Protein AF-A0A939L7N1-F1 (afdb_monomer)

Radius of gyration: 22.38 Å; Cα contacts (8 Å, |Δi|>4): 13; chains: 1; bounding box: 56×39×49 Å

Structure (mmCIF, N/CA/C/O backbone):
data_AF-A0A939L7N1-F1
#
_entry.id   AF-A0A939L7N1-F1
#
loop_
_atom_site.group_PDB
_atom_site.id
_atom_site.type_symbol
_atom_site.label_atom_id
_atom_site.label_alt_id
_atom_site.label_comp_id
_atom_site.label_asym_id
_atom_site.label_entity_id
_atom_site.label_seq_id
_atom_site.pdbx_PDB_ins_code
_atom_site.Cartn_x
_atom_site.Cartn_y
_atom_site.Cartn_z
_atom_site.occupancy
_atom_site.B_iso_or_equiv
_atom_site.auth_seq_id
_atom_site.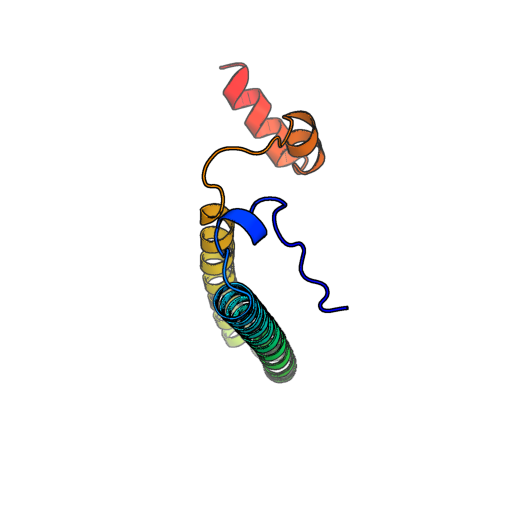auth_comp_id
_atom_site.auth_asym_id
_atom_site.auth_atom_id
_atom_site.pdbx_PDB_model_num
ATOM 1 N N . ALA A 1 1 ? -12.951 -14.662 18.903 1.00 55.16 1 ALA A N 1
ATOM 2 C CA . ALA A 1 1 ? -12.824 -13.280 19.413 1.00 55.16 1 ALA A CA 1
ATOM 3 C C . ALA A 1 1 ? -12.438 -12.386 18.239 1.00 55.16 1 ALA A C 1
ATOM 5 O O . ALA A 1 1 ? -11.704 -12.868 17.390 1.00 55.16 1 ALA A O 1
ATOM 6 N N . THR A 1 2 ? -12.949 -11.156 18.143 1.00 65.25 2 THR A N 1
ATOM 7 C CA . THR A 1 2 ? -12.827 -10.280 16.954 1.00 65.25 2 THR A CA 1
ATOM 8 C C . THR A 1 2 ? -11.459 -9.605 16.775 1.00 65.25 2 THR A C 1
ATOM 10 O O . THR A 1 2 ? -11.296 -8.844 15.834 1.00 65.25 2 THR A O 1
ATOM 13 N N . GLY A 1 3 ? -10.476 -9.844 17.653 1.00 66.75 3 GLY A N 1
ATOM 14 C CA . GLY A 1 3 ? -9.108 -9.301 17.540 1.00 66.75 3 GLY A CA 1
ATOM 15 C C . GLY A 1 3 ? -8.961 -7.795 17.817 1.00 66.75 3 GLY A C 1
ATOM 16 O O . GLY A 1 3 ? -7.867 -7.346 18.139 1.00 66.75 3 GLY A O 1
ATOM 17 N N . LEU A 1 4 ? -10.057 -7.035 17.766 1.00 71.81 4 LEU A N 1
ATOM 18 C CA . LEU A 1 4 ? -10.112 -5.598 18.033 1.00 71.81 4 LEU A CA 1
ATOM 19 C C . LEU A 1 4 ? -9.747 -5.250 19.484 1.00 71.81 4 LEU A C 1
ATOM 21 O O . LEU A 1 4 ? -10.334 -5.784 20.431 1.00 71.81 4 LEU A O 1
ATOM 25 N N . ARG A 1 5 ? -8.833 -4.285 19.662 1.00 70.25 5 ARG A N 1
ATOM 26 C CA . ARG A 1 5 ? -8.647 -3.580 20.938 1.00 70.25 5 ARG A CA 1
ATOM 27 C C . ARG A 1 5 ? -9.686 -2.473 21.050 1.00 70.25 5 ARG A C 1
ATOM 29 O O . ARG A 1 5 ? -9.497 -1.373 20.549 1.00 70.25 5 ARG A O 1
ATOM 36 N N . LEU A 1 6 ? -10.789 -2.783 21.720 1.00 73.31 6 LEU A N 1
ATOM 37 C CA . LEU A 1 6 ? -11.807 -1.790 22.037 1.00 73.31 6 LEU A CA 1
ATOM 38 C C . LEU A 1 6 ? -11.319 -0.889 23.185 1.00 73.31 6 LEU A C 1
ATOM 40 O O . LEU A 1 6 ? -10.874 -1.421 24.210 1.00 73.31 6 LEU A O 1
ATOM 44 N N . PRO A 1 7 ? -11.422 0.447 23.056 1.00 76.25 7 PRO A N 1
ATOM 45 C CA . PRO A 1 7 ? -11.202 1.358 24.170 1.00 76.25 7 PRO A CA 1
ATOM 46 C C . PRO A 1 7 ? -12.124 1.001 25.336 1.00 76.25 7 PRO A C 1
ATOM 48 O O . PRO A 1 7 ? -13.291 0.655 25.133 1.00 76.25 7 PRO A O 1
ATOM 51 N N . ALA A 1 8 ? -11.635 1.143 26.569 1.00 78.19 8 ALA A N 1
ATOM 52 C CA . ALA A 1 8 ? -12.442 0.885 27.764 1.00 78.19 8 ALA A CA 1
ATOM 53 C C . ALA A 1 8 ? -13.703 1.777 27.839 1.00 78.19 8 ALA A C 1
ATOM 55 O O . ALA A 1 8 ? -14.653 1.441 28.545 1.00 78.19 8 ALA A O 1
ATOM 56 N N . THR A 1 9 ? -13.732 2.885 27.089 1.00 83.19 9 THR A N 1
ATOM 57 C CA . THR A 1 9 ? -14.856 3.826 27.022 1.00 83.19 9 THR A CA 1
ATOM 58 C C . THR A 1 9 ? -15.953 3.422 26.039 1.00 83.19 9 THR A C 1
ATOM 60 O O . THR A 1 9 ? -17.058 3.940 26.149 1.00 83.19 9 THR A O 1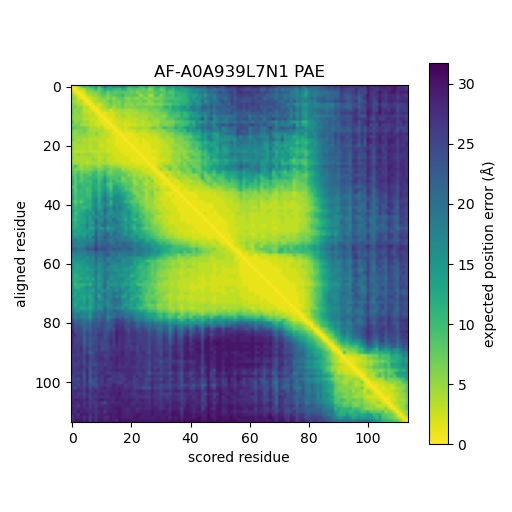
ATOM 63 N N . ALA A 1 10 ? -15.723 2.454 25.142 1.00 78.88 10 ALA A N 1
ATOM 64 C CA . ALA A 1 10 ? -16.656 2.139 24.054 1.00 78.88 10 ALA A CA 1
ATOM 65 C C . ALA A 1 10 ? -18.064 1.734 24.540 1.00 78.88 10 ALA A C 1
ATOM 67 O O . ALA A 1 10 ? -19.056 2.003 23.871 1.00 78.88 10 ALA A O 1
ATOM 68 N N . VAL A 1 11 ? -18.176 1.128 25.729 1.00 78.81 11 VAL A N 1
ATOM 69 C CA . VAL A 1 11 ? -19.473 0.799 26.357 1.00 78.81 11 VAL A CA 1
ATOM 70 C C . VAL A 1 11 ? -20.236 2.052 26.805 1.00 78.81 11 VAL A C 1
ATOM 72 O O . VAL A 1 11 ? -21.466 2.054 26.814 1.00 78.81 11 VAL A O 1
ATOM 75 N N . PHE A 1 12 ? -19.523 3.117 27.170 1.00 83.31 12 PHE A N 1
ATOM 76 C CA . PHE A 1 12 ? -20.107 4.402 27.552 1.00 83.31 12 PHE A CA 1
ATOM 77 C C . PHE A 1 12 ? -20.443 5.261 26.329 1.00 83.31 12 PHE A C 1
ATOM 79 O O . PHE A 1 12 ? -21.475 5.928 26.330 1.00 83.31 12 PHE A O 1
ATOM 86 N N . ASP A 1 13 ? -19.621 5.191 25.281 1.00 82.75 13 ASP A N 1
ATOM 87 C CA . ASP A 1 13 ? -19.829 5.921 24.025 1.00 82.75 13 ASP A CA 1
ATOM 88 C C . ASP A 1 13 ? -20.973 5.312 23.188 1.00 82.75 13 ASP A C 1
ATOM 90 O O . ASP A 1 13 ? -21.711 6.028 22.508 1.00 82.75 13 ASP A O 1
ATOM 94 N N . TYR A 1 14 ? -21.184 3.992 23.298 1.00 83.56 14 TYR A N 1
ATOM 95 C CA . TYR A 1 14 ? -22.235 3.245 22.599 1.00 83.56 14 TYR A CA 1
ATOM 96 C C . TYR A 1 14 ? -23.118 2.450 23.583 1.00 83.56 14 TYR A C 1
ATOM 98 O O . TYR A 1 14 ? -23.041 1.221 23.648 1.00 83.56 14 TYR A O 1
ATOM 106 N N . PRO A 1 15 ? -24.006 3.125 24.340 1.00 83.31 15 PRO A N 1
ATOM 107 C CA . PRO A 1 15 ? -24.756 2.516 25.444 1.00 83.31 15 PRO A CA 1
ATOM 108 C C . PRO A 1 15 ? -25.868 1.552 25.002 1.00 83.31 15 PRO A C 1
ATOM 110 O O . PRO A 1 15 ? -26.443 0.854 25.839 1.00 83.31 15 PRO A O 1
ATOM 113 N N . SER A 1 16 ? -26.205 1.505 23.706 1.00 89.38 16 SER A N 1
ATOM 114 C CA . SER A 1 16 ? -27.137 0.508 23.172 1.00 89.38 16 SER A CA 1
ATOM 115 C C . SER A 1 16 ? -26.374 -0.666 22.543 1.00 89.38 16 SER A C 1
ATOM 117 O O . SER A 1 16 ? -25.416 -0.440 21.799 1.00 89.38 16 SER A O 1
ATOM 119 N N . PRO A 1 17 ? -26.809 -1.924 22.764 1.00 83.94 17 PRO A N 1
ATOM 120 C CA . PRO A 1 17 ? -26.170 -3.093 22.156 1.00 83.94 17 PRO A CA 1
ATOM 121 C C . PRO A 1 17 ? -26.101 -3.020 20.626 1.00 83.94 17 PRO A C 1
ATOM 123 O O . PRO A 1 17 ? -25.144 -3.499 20.028 1.00 83.94 17 PRO A O 1
ATOM 126 N N . THR A 1 18 ? -27.099 -2.394 19.997 1.00 87.19 18 THR A N 1
ATOM 127 C CA . THR A 1 18 ? -27.134 -2.156 18.551 1.00 87.19 18 THR A CA 1
ATOM 128 C C . THR A 1 18 ? -26.079 -1.144 18.113 1.00 87.19 18 THR A C 1
ATOM 130 O O . THR A 1 18 ? -25.355 -1.417 17.167 1.00 87.19 18 THR A O 1
ATOM 133 N N . ALA A 1 19 ? -25.914 -0.027 18.831 1.00 83.94 19 ALA A N 1
ATOM 134 C CA . ALA A 1 19 ? -24.905 0.976 18.484 1.00 83.94 19 ALA A CA 1
ATOM 135 C C . ALA A 1 19 ? -23.474 0.440 18.644 1.00 83.94 19 ALA A C 1
ATOM 137 O O . ALA A 1 19 ? -22.612 0.724 17.815 1.00 83.94 19 ALA A O 1
ATOM 138 N N . LEU A 1 20 ? -23.228 -0.378 19.673 1.00 84.56 20 LEU A N 1
ATOM 139 C CA . LEU A 1 20 ? -21.934 -1.035 19.856 1.00 84.56 20 LEU A CA 1
ATOM 140 C C . LEU A 1 20 ? -21.667 -2.072 18.753 1.00 84.56 20 LEU A C 1
ATOM 142 O O . LEU A 1 20 ? -20.543 -2.172 18.265 1.00 84.56 20 LEU A O 1
ATOM 146 N N . ALA A 1 21 ? -22.689 -2.828 18.336 1.00 86.12 21 ALA A N 1
ATOM 147 C CA . ALA A 1 21 ? -22.571 -3.779 17.232 1.00 86.12 21 ALA A CA 1
ATOM 148 C C . ALA A 1 21 ? -22.266 -3.075 15.899 1.00 86.12 21 ALA A C 1
ATOM 150 O O . ALA A 1 21 ? -21.365 -3.509 15.184 1.00 86.12 21 ALA A O 1
ATOM 151 N N . ASP A 1 22 ? -22.950 -1.968 15.600 1.00 84.88 22 ASP A N 1
ATOM 152 C CA . ASP A 1 22 ? -22.714 -1.174 14.388 1.00 84.88 22 ASP A CA 1
ATOM 153 C C . ASP A 1 22 ? -21.297 -0.585 14.363 1.00 84.88 22 ASP A C 1
ATOM 155 O O . ASP A 1 22 ? -20.625 -0.622 13.329 1.00 84.88 22 ASP A O 1
ATOM 159 N N . PHE A 1 23 ? -20.807 -0.101 15.510 1.00 83.69 23 PHE A N 1
ATOM 160 C CA . PHE A 1 23 ? -19.429 0.365 15.658 1.00 83.69 23 PHE A CA 1
ATOM 161 C C . PHE A 1 23 ? -18.423 -0.754 15.362 1.00 83.69 23 PHE A C 1
ATOM 163 O O . PHE A 1 23 ? -17.549 -0.588 14.516 1.00 83.69 23 PHE A O 1
ATOM 170 N N . VAL A 1 24 ? -18.586 -1.928 15.977 1.00 85.00 24 VAL A N 1
ATOM 171 C CA . VAL A 1 24 ? -17.691 -3.072 15.739 1.00 85.00 24 VAL A CA 1
ATOM 172 C C . VAL A 1 24 ? -17.722 -3.515 14.274 1.00 85.00 24 VAL A C 1
ATOM 174 O O . VAL A 1 24 ? -16.669 -3.776 13.700 1.00 85.00 24 VAL A O 1
ATOM 177 N N . VAL A 1 25 ? -18.895 -3.567 13.635 1.00 84.88 25 VAL A N 1
ATOM 178 C CA . VAL A 1 25 ? -19.015 -3.922 12.209 1.00 84.88 25 VAL A CA 1
ATOM 179 C C . VAL A 1 25 ? -18.292 -2.909 11.322 1.00 84.88 25 VAL A C 1
ATOM 181 O O . VAL A 1 25 ? -17.614 -3.307 10.371 1.00 84.88 25 VAL A O 1
ATOM 184 N N . LYS A 1 26 ? -18.400 -1.614 11.632 1.00 83.88 26 LYS A N 1
ATOM 185 C CA . LYS A 1 26 ? -17.698 -0.552 10.909 1.00 83.88 26 LYS A CA 1
ATOM 186 C C . LYS A 1 26 ? -16.180 -0.683 11.047 1.00 83.88 26 LYS A C 1
ATOM 188 O O . LYS A 1 26 ? -15.493 -0.655 10.029 1.00 83.88 26 LYS A O 1
ATOM 193 N N . GLU A 1 27 ? -15.678 -0.888 12.262 1.00 83.06 27 GLU A N 1
ATOM 194 C CA . GLU A 1 27 ? -14.242 -1.059 12.526 1.00 83.06 27 GLU A CA 1
ATOM 195 C C . GLU A 1 27 ? -13.682 -2.307 11.828 1.00 83.06 27 GLU A C 1
ATOM 197 O O . GLU A 1 27 ? -12.648 -2.248 11.166 1.00 83.06 27 GLU A O 1
ATOM 202 N N . MET A 1 28 ? -14.404 -3.432 11.886 1.00 81.50 28 MET A N 1
ATOM 203 C CA . MET A 1 28 ? -14.011 -4.650 11.169 1.00 81.50 28 MET A CA 1
ATOM 204 C C . MET A 1 28 ? -14.023 -4.446 9.652 1.00 81.50 28 MET A C 1
ATOM 206 O O . MET A 1 28 ? -13.125 -4.923 8.967 1.00 81.50 28 MET A O 1
ATOM 210 N N . SER A 1 29 ? -15.012 -3.727 9.117 1.00 81.31 29 SER A N 1
ATOM 211 C CA . SER A 1 29 ? -15.084 -3.447 7.678 1.00 81.31 29 SER A CA 1
ATOM 212 C C . SER A 1 29 ? -13.938 -2.543 7.220 1.00 81.31 29 SER A C 1
ATOM 214 O O . SER A 1 29 ? -13.363 -2.800 6.167 1.00 81.31 29 SER A O 1
ATOM 216 N N . GLY A 1 30 ? -13.576 -1.524 8.009 1.00 78.31 30 GLY A N 1
ATOM 217 C CA . GLY A 1 30 ? -12.415 -0.669 7.743 1.00 78.31 30 GLY A CA 1
ATOM 218 C C . GLY A 1 30 ? -11.113 -1.468 7.725 1.00 78.31 30 GLY A C 1
ATOM 219 O O . GLY A 1 30 ? -10.396 -1.444 6.729 1.00 78.31 30 GLY A O 1
ATOM 220 N N . SER A 1 31 ? -10.879 -2.274 8.763 1.00 74.56 31 SER A N 1
ATOM 221 C CA . SER A 1 31 ? -9.695 -3.133 8.863 1.00 74.56 31 SER A CA 1
ATOM 222 C C . SER A 1 31 ? -9.585 -4.134 7.704 1.00 74.56 31 SER A C 1
ATOM 224 O O . SER A 1 31 ? -8.510 -4.293 7.131 1.00 74.56 31 SER A O 1
ATOM 226 N N . VAL A 1 32 ? -10.694 -4.760 7.290 1.00 75.19 32 VAL A N 1
ATOM 227 C CA . VAL A 1 32 ? -10.710 -5.684 6.140 1.00 75.19 32 VAL A CA 1
ATOM 228 C C . VAL A 1 32 ? -10.402 -4.959 4.823 1.00 75.19 32 VAL A C 1
ATOM 230 O O . VAL A 1 32 ? -9.738 -5.522 3.952 1.00 75.19 32 VAL A O 1
ATOM 233 N N . VAL A 1 33 ? -10.861 -3.714 4.656 1.00 76.38 33 VAL A N 1
ATOM 234 C CA . VAL A 1 33 ? -10.555 -2.902 3.466 1.00 76.38 33 VAL A CA 1
ATOM 235 C C . VAL A 1 33 ? -9.075 -2.517 3.430 1.00 76.38 33 VAL A C 1
ATOM 237 O O . VAL A 1 33 ? -8.456 -2.634 2.372 1.00 76.38 33 VAL A O 1
ATOM 240 N N . GLU A 1 34 ? -8.489 -2.118 4.559 1.00 76.31 34 GLU A N 1
ATOM 241 C CA . GLU A 1 34 ? -7.060 -1.790 4.659 1.00 76.31 34 GLU A CA 1
ATOM 242 C C . GLU A 1 34 ? -6.168 -3.014 4.411 1.00 76.31 34 GLU A C 1
ATOM 244 O O . GLU A 1 34 ? -5.209 -2.948 3.636 1.00 76.31 34 GLU A O 1
ATOM 249 N N . GLU A 1 35 ? -6.515 -4.164 4.990 1.00 77.81 35 GLU A N 1
ATOM 250 C CA . GLU A 1 35 ? -5.807 -5.427 4.764 1.00 77.81 35 GLU A CA 1
ATOM 251 C C . GLU A 1 35 ? -5.912 -5.866 3.295 1.00 77.81 35 GLU A C 1
ATOM 253 O O . GLU A 1 35 ? -4.912 -6.221 2.667 1.00 77.81 35 GLU A O 1
ATOM 258 N N . SER A 1 36 ? -7.100 -5.755 2.692 1.00 81.19 36 SER A N 1
ATOM 259 C CA . SER A 1 36 ? -7.295 -6.041 1.268 1.00 81.19 36 SER A CA 1
ATOM 260 C C . SER A 1 36 ? -6.502 -5.092 0.365 1.00 81.19 36 SER A C 1
ATOM 262 O O . SER A 1 36 ? -5.967 -5.535 -0.654 1.00 81.19 36 SER A O 1
ATOM 264 N N . ALA A 1 37 ? -6.427 -3.801 0.697 1.00 84.25 37 ALA A N 1
ATOM 265 C CA . ALA A 1 37 ? -5.635 -2.826 -0.051 1.00 84.25 37 ALA A CA 1
ATOM 266 C C . ALA A 1 37 ? -4.137 -3.157 0.032 1.00 84.25 37 ALA A C 1
ATOM 268 O O . ALA A 1 37 ? -3.438 -3.125 -0.981 1.00 84.25 37 ALA A O 1
ATOM 269 N N . THR A 1 38 ? -3.679 -3.567 1.216 1.00 86.06 38 THR A N 1
ATOM 270 C CA . THR A 1 38 ? -2.301 -3.992 1.478 1.00 86.06 38 THR A CA 1
ATOM 271 C C . THR A 1 38 ? -1.942 -5.228 0.651 1.00 86.06 38 THR A C 1
ATOM 273 O O . THR A 1 38 ? -0.971 -5.212 -0.103 1.00 86.06 38 THR A O 1
ATOM 276 N N . LEU A 1 39 ? -2.770 -6.277 0.695 1.00 88.94 39 LEU A N 1
ATOM 277 C CA . LEU A 1 39 ? -2.586 -7.491 -0.111 1.00 88.94 39 LEU A CA 1
ATOM 278 C C . LEU A 1 39 ? -2.594 -7.195 -1.618 1.00 88.94 39 LEU A C 1
ATOM 280 O O . LEU A 1 39 ? -1.783 -7.741 -2.370 1.00 88.94 39 LEU A O 1
ATOM 284 N N . SER A 1 40 ? -3.478 -6.301 -2.070 1.00 91.50 40 SER A N 1
ATOM 285 C CA . SER A 1 40 ? -3.507 -5.869 -3.468 1.00 91.50 40 SER A CA 1
ATOM 286 C C . SER A 1 40 ? -2.218 -5.149 -3.863 1.00 91.50 40 SER A C 1
ATOM 288 O O . SER A 1 40 ? -1.703 -5.408 -4.952 1.00 91.50 40 SER A O 1
ATOM 290 N N . ALA A 1 41 ? -1.681 -4.280 -3.003 1.00 89.56 41 ALA A N 1
ATOM 291 C CA . ALA A 1 41 ? -0.421 -3.587 -3.250 1.00 89.56 41 ALA A CA 1
ATOM 292 C C . ALA A 1 41 ? 0.743 -4.579 -3.400 1.00 89.56 41 ALA A C 1
ATOM 294 O O . ALA A 1 41 ? 1.477 -4.496 -4.384 1.00 89.56 41 ALA A O 1
ATOM 295 N N . TYR A 1 42 ? 0.844 -5.578 -2.513 1.00 90.25 42 TYR A N 1
ATOM 296 C CA . TYR A 1 42 ? 1.849 -6.644 -2.62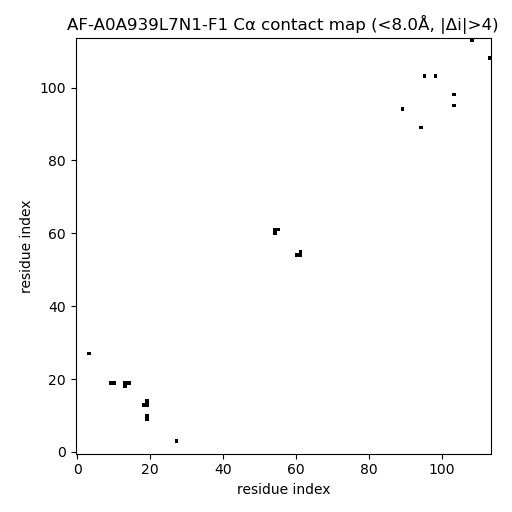1 1.00 90.25 42 TYR A CA 1
ATOM 297 C C . TYR A 1 42 ? 1.729 -7.432 -3.928 1.00 90.25 42 TYR A C 1
ATOM 299 O O . TYR A 1 42 ? 2.711 -7.577 -4.648 1.00 90.25 42 TYR A O 1
ATOM 307 N N . SER A 1 43 ? 0.516 -7.835 -4.316 1.00 93.88 43 SER A N 1
ATOM 308 C CA . SER A 1 43 ? 0.314 -8.529 -5.597 1.00 93.88 43 SER A CA 1
ATOM 309 C C . SER A 1 43 ? 0.697 -7.674 -6.817 1.00 93.88 43 SER A C 1
ATOM 311 O O . SER A 1 43 ? 1.065 -8.197 -7.870 1.00 93.88 43 SER A O 1
ATOM 313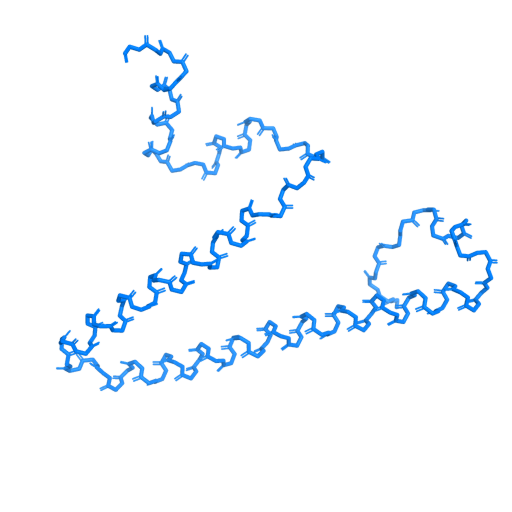 N N . GLY A 1 44 ? 0.601 -6.346 -6.691 1.00 93.62 44 GLY A N 1
ATOM 314 C CA . GLY A 1 44 ? 1.066 -5.397 -7.696 1.00 93.62 44 GLY A CA 1
ATOM 315 C C . GLY A 1 44 ? 2.592 -5.340 -7.781 1.00 93.62 44 GLY A C 1
ATOM 316 O O . GLY A 1 44 ? 3.127 -5.299 -8.889 1.00 93.62 44 GLY A O 1
ATOM 317 N N . LEU A 1 45 ? 3.282 -5.392 -6.637 1.00 92.69 45 LEU A N 1
ATOM 318 C CA . 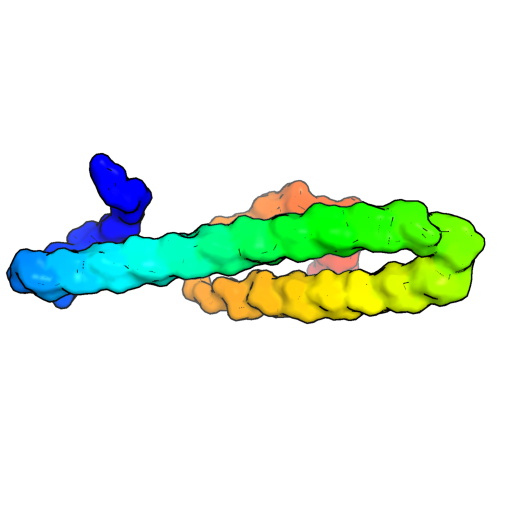LEU A 1 45 ? 4.745 -5.457 -6.570 1.00 92.69 45 LEU A CA 1
ATOM 319 C C . LEU A 1 45 ? 5.278 -6.749 -7.199 1.00 92.69 45 LEU A C 1
ATOM 321 O O . LEU A 1 45 ? 6.187 -6.668 -8.020 1.00 92.69 45 LEU A O 1
ATOM 325 N N . ASP A 1 46 ? 4.651 -7.898 -6.936 1.00 95.00 46 ASP A N 1
ATOM 326 C CA . ASP A 1 46 ? 5.047 -9.180 -7.543 1.00 95.00 46 ASP A CA 1
ATOM 327 C C . ASP A 1 46 ? 4.974 -9.131 -9.082 1.00 95.00 46 ASP A C 1
ATOM 329 O O . ASP A 1 46 ? 5.858 -9.602 -9.802 1.00 95.00 46 ASP A O 1
ATOM 333 N N . ARG A 1 47 ? 3.914 -8.514 -9.623 1.00 93.19 47 ARG A N 1
ATOM 334 C CA . ARG A 1 47 ? 3.756 -8.320 -11.077 1.00 93.19 47 ARG A CA 1
ATOM 335 C C . ARG A 1 47 ? 4.800 -7.365 -11.645 1.00 93.19 47 ARG A C 1
ATOM 337 O O . ARG A 1 47 ? 5.260 -7.553 -12.775 1.00 93.19 47 ARG A O 1
ATOM 344 N N . LEU A 1 48 ? 5.146 -6.327 -10.887 1.00 91.75 48 LEU A N 1
ATOM 345 C CA . LEU A 1 48 ? 6.170 -5.371 -11.276 1.00 91.75 48 LEU A CA 1
ATOM 346 C C . LEU A 1 48 ? 7.548 -6.036 -11.308 1.00 91.75 48 LEU A C 1
ATOM 348 O O . LEU A 1 48 ? 8.254 -5.884 -12.299 1.00 91.75 48 LEU A O 1
ATOM 352 N N . GLU A 1 49 ? 7.896 -6.826 -10.293 1.00 91.94 49 GLU A N 1
ATOM 353 C CA . GLU A 1 49 ? 9.142 -7.597 -10.228 1.00 91.94 49 GLU A CA 1
ATOM 354 C C . GLU A 1 49 ? 9.296 -8.536 -11.434 1.00 91.94 49 GLU A C 1
ATOM 356 O O . GLU A 1 49 ? 10.330 -8.531 -12.113 1.00 91.94 49 GLU A O 1
ATOM 361 N N . ALA A 1 50 ? 8.235 -9.275 -11.772 1.00 92.19 50 ALA A N 1
ATOM 362 C CA . ALA A 1 50 ? 8.215 -10.124 -12.960 1.00 92.19 50 ALA A CA 1
ATOM 363 C C . ALA A 1 50 ? 8.493 -9.322 -14.248 1.00 92.19 50 ALA A C 1
ATOM 365 O O . ALA A 1 50 ? 9.287 -9.749 -15.084 1.00 92.19 50 ALA A O 1
ATOM 366 N N . SER A 1 51 ? 7.908 -8.126 -14.377 1.00 88.88 51 SER A N 1
ATOM 367 C CA . SER A 1 51 ? 8.094 -7.253 -15.548 1.00 88.88 51 SER A CA 1
ATOM 368 C C . SER A 1 51 ? 9.497 -6.626 -15.607 1.00 88.88 51 SER A C 1
ATOM 370 O O . SER A 1 51 ? 10.065 -6.454 -16.683 1.00 88.88 51 SER A O 1
ATOM 372 N N . LEU A 1 52 ? 10.093 -6.296 -14.455 1.00 88.75 52 LEU A N 1
ATOM 373 C CA . LEU A 1 52 ? 11.454 -5.751 -14.364 1.00 88.75 52 LEU A CA 1
ATOM 374 C C . LEU A 1 52 ? 12.513 -6.756 -14.823 1.00 88.75 52 LEU A C 1
ATOM 376 O O . LEU A 1 52 ? 13.528 -6.357 -15.396 1.00 88.75 52 LEU A O 1
ATOM 380 N N . THR A 1 53 ? 12.260 -8.050 -14.618 1.00 89.56 53 THR A N 1
ATOM 381 C CA . THR A 1 53 ? 13.153 -9.129 -15.060 1.00 89.56 53 THR A CA 1
ATOM 382 C C . THR A 1 53 ? 13.311 -9.137 -16.586 1.00 89.56 53 THR A C 1
ATOM 384 O O . THR A 1 53 ? 14.397 -9.405 -17.099 1.00 89.56 53 THR A O 1
ATOM 387 N N . GLU A 1 54 ? 12.267 -8.754 -17.327 1.00 87.62 54 GLU A N 1
ATOM 388 C CA . GLU A 1 54 ? 12.309 -8.628 -18.790 1.00 87.62 54 GLU A CA 1
ATOM 389 C C . GLU A 1 54 ? 13.108 -7.395 -19.257 1.00 87.62 54 GLU A C 1
ATO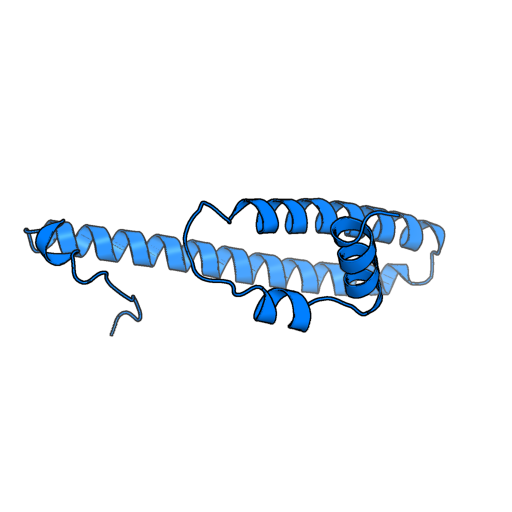M 391 O O . GLU A 1 54 ? 13.671 -7.391 -20.352 1.00 87.62 54 GLU A O 1
ATOM 396 N N . LEU A 1 55 ? 13.215 -6.361 -18.413 1.00 83.94 55 LEU A N 1
ATOM 397 C CA . LEU A 1 55 ? 13.896 -5.096 -18.715 1.00 83.94 55 LEU A CA 1
ATOM 398 C C . LEU A 1 55 ? 15.416 -5.121 -18.489 1.00 83.94 55 LEU A C 1
ATOM 400 O O . LEU A 1 55 ? 16.096 -4.152 -18.831 1.00 83.94 55 LEU A O 1
ATOM 404 N N . LEU A 1 56 ? 15.973 -6.194 -17.914 1.00 78.25 56 LEU A N 1
ATOM 405 C CA . LEU A 1 56 ? 17.372 -6.239 -17.459 1.00 78.25 56 LEU A CA 1
ATOM 406 C C . LEU A 1 56 ? 18.396 -5.907 -18.563 1.00 78.25 56 LEU A C 1
ATOM 408 O O . LEU A 1 56 ? 19.451 -5.338 -18.274 1.00 78.25 56 LEU A O 1
ATOM 412 N N . GLY A 1 57 ? 18.070 -6.192 -19.827 1.00 88.56 57 GLY A N 1
ATOM 413 C CA . GLY A 1 57 ? 18.930 -5.917 -20.982 1.00 88.56 57 GLY A CA 1
ATOM 414 C C . GLY A 1 57 ? 18.976 -4.458 -21.461 1.00 88.56 57 GLY A C 1
ATOM 415 O O . GLY A 1 57 ? 19.871 -4.124 -22.234 1.00 88.56 57 GLY A O 1
ATOM 416 N N . ASP A 1 58 ? 18.063 -3.584 -21.021 1.00 92.69 58 ASP A N 1
ATOM 417 C CA . ASP A 1 58 ? 17.972 -2.187 -21.477 1.00 92.69 58 ASP A CA 1
ATOM 418 C C . ASP A 1 58 ? 18.304 -1.205 -20.340 1.00 92.69 58 ASP A C 1
ATOM 420 O O . ASP A 1 58 ? 17.481 -0.909 -19.475 1.00 92.69 58 ASP A O 1
ATOM 424 N N . GLU A 1 59 ? 19.527 -0.669 -20.353 1.00 91.56 59 GLU A N 1
ATOM 425 C CA . GLU A 1 59 ? 20.014 0.302 -19.359 1.00 91.56 59 GLU A CA 1
ATOM 426 C C . GLU A 1 59 ? 19.177 1.590 -19.324 1.00 91.56 59 GLU A C 1
ATOM 428 O O . GLU A 1 59 ? 18.884 2.120 -18.253 1.00 91.56 59 GLU A O 1
ATOM 433 N N . ALA A 1 60 ? 18.750 2.095 -20.486 1.00 92.50 60 ALA A N 1
ATOM 434 C CA . ALA A 1 60 ? 17.986 3.334 -20.554 1.00 92.50 60 ALA A CA 1
ATOM 435 C C . ALA A 1 60 ? 16.559 3.130 -20.030 1.00 92.50 60 ALA A C 1
ATOM 437 O O . ALA A 1 60 ? 15.988 4.029 -19.409 1.00 92.50 60 ALA A O 1
ATOM 438 N N . ALA A 1 61 ? 15.963 1.965 -20.278 1.00 90.62 61 ALA A N 1
ATOM 439 C CA . ALA A 1 61 ? 14.686 1.596 -19.683 1.00 90.62 61 ALA A CA 1
ATOM 440 C C . ALA A 1 61 ? 14.820 1.395 -18.165 1.00 90.62 61 ALA A C 1
ATOM 442 O O . ALA A 1 61 ? 14.028 1.970 -17.418 1.00 90.62 61 ALA A O 1
ATOM 443 N N . ARG A 1 62 ? 15.864 0.691 -17.700 1.00 92.31 62 ARG A N 1
ATOM 444 C CA . ARG A 1 62 ? 16.160 0.520 -16.267 1.00 92.31 62 ARG A CA 1
ATOM 445 C C . ARG A 1 62 ? 16.279 1.857 -15.542 1.00 92.31 62 ARG A C 1
ATOM 447 O O . ARG A 1 62 ? 15.578 2.067 -14.560 1.00 92.31 62 ARG A O 1
ATOM 454 N N . ALA A 1 63 ? 17.078 2.792 -16.059 1.00 92.75 63 ALA A N 1
ATOM 455 C CA . ALA A 1 63 ? 17.256 4.108 -15.444 1.00 92.75 63 ALA A CA 1
ATOM 456 C C . ALA A 1 63 ? 15.932 4.885 -15.296 1.00 92.75 63 ALA A C 1
ATOM 458 O O . ALA A 1 63 ? 15.674 5.484 -14.251 1.00 92.75 63 ALA A O 1
ATOM 459 N N . ARG A 1 64 ? 15.062 4.843 -16.316 1.00 93.06 64 ARG A N 1
ATOM 460 C CA . ARG A 1 64 ? 13.743 5.501 -16.267 1.00 93.06 64 ARG A CA 1
ATOM 461 C C . ARG A 1 64 ? 12.821 4.870 -15.228 1.00 93.06 64 ARG A C 1
ATOM 463 O O . ARG A 1 64 ? 12.127 5.595 -14.519 1.00 93.06 64 ARG A O 1
ATOM 470 N N . VAL A 1 65 ? 12.810 3.541 -15.135 1.00 93.62 65 VAL A N 1
ATOM 471 C CA . VAL A 1 65 ? 11.969 2.837 -14.162 1.00 93.62 65 VAL A CA 1
ATOM 472 C C . VAL A 1 65 ? 12.465 3.067 -12.736 1.00 93.62 65 VAL A C 1
ATOM 474 O O . VAL A 1 65 ? 11.654 3.384 -11.870 1.00 93.62 65 VAL A O 1
ATOM 477 N N . THR A 1 66 ? 13.778 3.029 -12.497 1.00 93.75 66 THR A N 1
ATOM 478 C CA . THR A 1 66 ? 14.368 3.363 -11.191 1.00 93.75 66 THR A CA 1
ATOM 479 C C . THR A 1 66 ? 13.988 4.772 -10.740 1.00 93.75 66 THR A C 1
ATOM 481 O O . THR A 1 66 ? 13.537 4.945 -9.611 1.00 93.75 66 THR A O 1
ATOM 484 N N . ALA A 1 67 ? 14.095 5.771 -11.624 1.00 95.75 67 ALA A N 1
ATOM 485 C CA . ALA A 1 67 ? 13.708 7.144 -11.298 1.00 95.75 67 ALA A CA 1
ATOM 486 C C . ALA A 1 67 ? 12.227 7.246 -10.894 1.00 95.75 67 ALA A C 1
ATOM 488 O O . ALA A 1 67 ? 11.887 7.933 -9.933 1.00 95.75 67 ALA A O 1
ATOM 489 N N . ARG A 1 68 ? 11.340 6.517 -11.585 1.00 95.44 68 ARG A N 1
ATOM 490 C CA . ARG A 1 68 ? 9.914 6.483 -11.243 1.00 95.44 68 ARG A CA 1
ATOM 491 C C . ARG A 1 68 ? 9.639 5.775 -9.913 1.00 95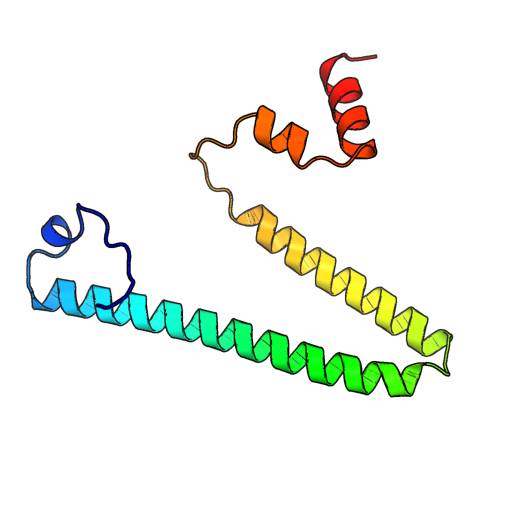.44 68 ARG A C 1
ATOM 493 O O . ARG A 1 68 ? 8.749 6.201 -9.187 1.00 95.44 68 ARG A O 1
ATOM 500 N N . LEU A 1 69 ? 10.376 4.715 -9.588 1.00 94.31 69 LEU A N 1
ATOM 501 C CA . LEU A 1 69 ? 10.249 4.023 -8.302 1.00 94.31 69 LEU A CA 1
ATOM 502 C C . LEU A 1 69 ? 10.675 4.913 -7.135 1.00 94.31 69 LEU A C 1
ATOM 504 O O . LEU A 1 69 ? 9.972 4.962 -6.132 1.00 94.31 69 LEU A O 1
ATOM 508 N N . MET A 1 70 ? 11.778 5.649 -7.285 1.00 95.69 70 MET A N 1
ATOM 509 C CA . MET A 1 70 ? 12.230 6.612 -6.276 1.00 95.69 70 MET A CA 1
ATOM 510 C C . MET A 1 70 ? 11.185 7.708 -6.020 1.00 95.69 70 MET A C 1
ATOM 512 O O . MET A 1 70 ? 10.915 8.033 -4.870 1.00 95.69 70 MET A O 1
ATOM 516 N N . ASP A 1 71 ? 10.543 8.220 -7.073 1.00 96.50 71 ASP A N 1
ATOM 517 C CA . ASP A 1 71 ? 9.448 9.195 -6.971 1.00 96.50 71 ASP A CA 1
ATOM 518 C C . ASP A 1 71 ? 8.228 8.625 -6.218 1.00 96.50 71 ASP A C 1
ATOM 520 O O . ASP A 1 71 ? 7.701 9.251 -5.301 1.00 96.50 71 ASP A O 1
ATOM 524 N N . ILE A 1 72 ? 7.823 7.386 -6.529 1.00 94.12 72 ILE A N 1
ATOM 525 C CA . ILE A 1 72 ? 6.736 6.694 -5.811 1.00 94.12 72 ILE A CA 1
ATOM 526 C C . ILE A 1 72 ? 7.090 6.489 -4.331 1.00 94.12 72 ILE A C 1
ATOM 528 O O . ILE A 1 72 ? 6.246 6.723 -3.466 1.00 94.12 72 ILE A O 1
ATOM 532 N N . LEU A 1 73 ? 8.324 6.069 -4.034 1.00 93.25 73 LEU A N 1
ATOM 533 C CA . LEU A 1 73 ? 8.794 5.885 -2.661 1.00 93.25 73 LEU A CA 1
ATOM 534 C C . LEU A 1 73 ? 8.778 7.200 -1.883 1.00 93.25 73 LEU A C 1
ATOM 536 O O . LEU A 1 73 ? 8.301 7.202 -0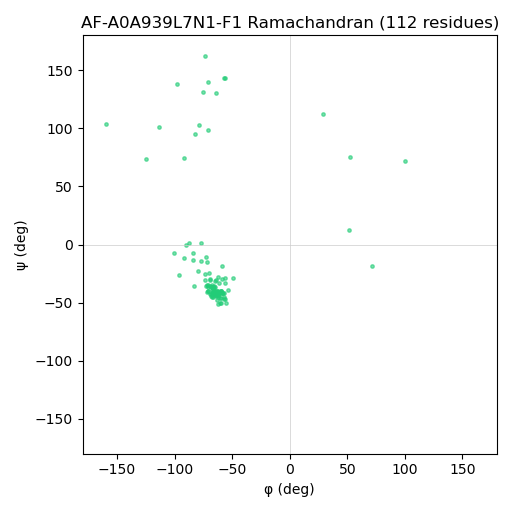.754 1.00 93.25 73 LEU A O 1
ATOM 540 N N . SER A 1 74 ? 9.210 8.304 -2.500 1.00 95.00 74 SER A N 1
ATOM 541 C CA . SER A 1 74 ? 9.186 9.633 -1.880 1.00 95.00 74 SER A CA 1
ATOM 542 C C . SER A 1 74 ? 7.777 10.035 -1.442 1.00 95.00 74 SER A C 1
ATOM 544 O O . SER A 1 74 ? 7.594 10.523 -0.330 1.00 95.00 74 SER A O 1
ATOM 546 N N . VAL A 1 75 ? 6.771 9.814 -2.293 1.00 94.12 75 VAL A N 1
ATOM 547 C CA . VAL A 1 75 ? 5.369 10.133 -1.974 1.00 94.12 75 VAL A CA 1
ATOM 548 C C . VAL A 1 75 ? 4.837 9.248 -0.843 1.00 94.12 75 VAL A C 1
ATOM 550 O O . VAL A 1 75 ? 4.129 9.723 0.048 1.00 94.12 75 VAL A O 1
ATOM 553 N N . LEU A 1 76 ? 5.181 7.959 -0.855 1.00 87.56 76 LEU A N 1
ATOM 554 C CA . LEU A 1 76 ? 4.751 7.016 0.178 1.00 87.56 76 LEU A CA 1
ATOM 555 C C . LEU A 1 76 ? 5.388 7.321 1.540 1.00 87.56 76 LEU A C 1
ATOM 557 O O . LEU A 1 76 ? 4.686 7.289 2.550 1.00 87.56 76 LEU A O 1
ATOM 561 N N . SER A 1 77 ? 6.680 7.656 1.581 1.00 86.88 77 SER A N 1
ATOM 562 C CA . SER A 1 77 ? 7.368 8.022 2.825 1.00 86.88 77 SER A CA 1
ATOM 563 C C . SER A 1 77 ? 6.867 9.344 3.410 1.00 86.88 77 SER A C 1
ATOM 565 O O . SER A 1 77 ? 6.728 9.453 4.624 1.00 86.88 77 SER A O 1
ATOM 567 N N . ASP A 1 78 ? 6.536 10.324 2.565 1.00 86.56 78 ASP A N 1
ATOM 568 C CA . ASP A 1 78 ? 5.982 11.617 2.999 1.00 86.56 78 ASP A CA 1
ATOM 569 C C . ASP A 1 78 ? 4.574 11.457 3.608 1.00 86.56 78 ASP A C 1
ATOM 571 O O . ASP A 1 78 ? 4.220 12.050 4.630 1.00 86.56 78 ASP A O 1
ATOM 575 N N . THR A 1 79 ? 3.787 10.536 3.043 1.00 75.38 79 THR A N 1
ATOM 576 C CA . THR A 1 79 ? 2.472 10.166 3.588 1.00 75.38 79 THR A CA 1
ATOM 577 C C . THR A 1 79 ? 2.595 9.451 4.941 1.00 75.38 79 THR A C 1
ATOM 579 O O . THR A 1 79 ? 1.763 9.667 5.820 1.00 75.38 79 THR A O 1
ATOM 582 N N . ALA A 1 80 ? 3.638 8.638 5.144 1.00 62.84 80 ALA A N 1
ATOM 583 C CA . ALA A 1 80 ? 3.901 7.962 6.417 1.00 62.84 80 ALA A CA 1
ATOM 584 C C . ALA A 1 80 ? 4.364 8.932 7.523 1.00 62.84 80 ALA A C 1
ATOM 586 O O . ALA A 1 80 ? 3.976 8.767 8.676 1.00 62.84 80 ALA A O 1
ATOM 587 N N . GLY A 1 81 ? 5.127 9.975 7.171 1.00 52.81 81 GLY A N 1
ATOM 588 C CA . GLY A 1 81 ? 5.541 11.038 8.100 1.00 52.81 81 GLY A CA 1
ATOM 589 C C . GLY A 1 81 ? 4.415 11.996 8.510 1.00 52.81 81 GLY A C 1
ATOM 590 O O . GLY A 1 81 ? 4.538 12.716 9.495 1.00 52.81 81 GLY A O 1
ATOM 591 N N . SER A 1 82 ? 3.290 11.982 7.793 1.00 49.62 82 SER A N 1
ATOM 592 C CA . SER A 1 82 ? 2.138 12.857 8.054 1.00 49.62 82 SER A CA 1
ATOM 593 C C . SER A 1 82 ? 1.143 12.289 9.086 1.00 49.62 82 SER A C 1
ATOM 595 O O . SER A 1 82 ? 0.116 12.912 9.355 1.00 49.62 82 SER A O 1
ATOM 597 N N . GLY A 1 83 ? 1.420 11.106 9.653 1.00 44.22 83 GLY A N 1
ATOM 598 C CA . GLY A 1 83 ? 0.574 10.420 10.640 1.00 44.22 83 GLY A CA 1
ATOM 599 C C . GLY A 1 83 ? 0.854 10.758 12.112 1.00 44.22 83 GLY A C 1
ATOM 600 O O . GLY A 1 83 ? 0.169 10.230 12.984 1.00 44.22 83 GLY A O 1
ATOM 601 N N . GLU A 1 84 ? 1.824 11.624 12.414 1.00 42.69 84 GLU A N 1
ATOM 602 C CA . GLU A 1 84 ? 2.165 12.024 13.788 1.00 42.69 84 GLU A CA 1
ATOM 603 C C . GLU A 1 84 ? 1.391 13.286 14.204 1.00 42.69 84 GLU A C 1
ATOM 605 O O . GLU A 1 84 ? 1.921 14.394 14.275 1.00 42.69 84 GLU A O 1
ATOM 610 N N . GLY A 1 85 ? 0.100 13.112 14.484 1.00 40.69 85 GLY A N 1
ATOM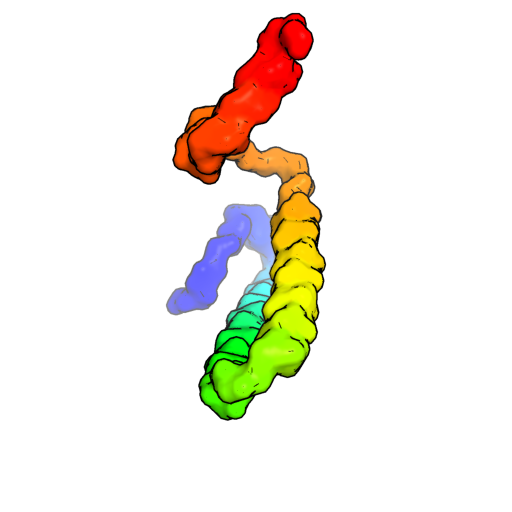 611 C CA . GLY A 1 85 ? -0.640 14.038 15.335 1.00 40.69 85 GLY A CA 1
ATOM 612 C C . GLY A 1 85 ? -0.316 13.747 16.800 1.00 40.69 85 GLY A C 1
ATOM 613 O O . GLY A 1 85 ? -0.793 12.755 17.330 1.00 40.69 85 GLY A O 1
ATOM 614 N N . GLU A 1 86 ? 0.532 14.592 17.389 1.00 48.03 86 GLU A N 1
ATOM 615 C CA . GLU A 1 86 ? 0.601 14.988 18.807 1.00 48.03 86 GLU A CA 1
ATOM 616 C C . GLU A 1 86 ? 0.110 13.964 19.869 1.00 48.03 86 GLU A C 1
ATOM 618 O O . GLU A 1 86 ? -1.090 13.773 20.046 1.00 48.03 86 GLU A O 1
ATOM 623 N N . ASP A 1 87 ? 1.073 13.455 20.662 1.00 45.72 87 ASP A N 1
ATOM 624 C CA . ASP A 1 87 ? 0.952 12.719 21.947 1.00 45.72 87 ASP A CA 1
ATOM 625 C C . ASP A 1 87 ? 1.068 11.176 21.913 1.00 45.72 87 ASP A C 1
ATOM 627 O O . ASP A 1 87 ? 0.100 10.472 22.176 1.00 45.72 87 ASP A O 1
ATOM 631 N N . ASP A 1 88 ? 2.279 10.635 21.684 1.00 39.72 88 ASP A N 1
ATOM 632 C CA . ASP A 1 88 ? 2.747 9.454 22.442 1.00 39.72 88 ASP A CA 1
ATOM 633 C C . ASP A 1 88 ? 4.287 9.297 22.398 1.00 39.72 88 ASP A C 1
ATOM 635 O O . ASP A 1 88 ? 4.878 8.891 21.401 1.00 39.72 88 ASP A O 1
ATOM 639 N N . GLY A 1 89 ? 4.959 9.661 23.491 1.00 48.25 89 GLY A N 1
ATOM 640 C CA . GLY A 1 89 ? 6.042 8.876 24.099 1.00 48.25 89 GLY A CA 1
ATOM 641 C C . GLY A 1 89 ? 7.256 8.339 23.316 1.00 48.25 89 GLY A C 1
ATOM 642 O O . GLY A 1 89 ? 7.967 7.533 23.915 1.00 48.25 89 GLY A O 1
ATOM 643 N N . VAL A 1 90 ? 7.573 8.727 22.075 1.00 51.16 90 VAL A N 1
ATOM 644 C CA . VAL A 1 90 ? 8.850 8.300 21.459 1.00 51.16 90 VAL A CA 1
ATOM 645 C C . VAL A 1 90 ? 9.995 9.043 22.147 1.00 51.16 90 VAL A C 1
ATOM 647 O O . VAL A 1 90 ? 10.276 10.214 21.879 1.00 51.16 90 VAL A O 1
ATOM 650 N N . SER A 1 91 ? 10.629 8.362 23.099 1.00 55.34 91 SER A N 1
ATOM 651 C CA . SER A 1 91 ? 11.776 8.875 23.837 1.00 55.34 91 SER A CA 1
ATOM 652 C C . SER A 1 91 ? 12.884 9.251 22.857 1.00 55.34 91 SER A C 1
ATOM 654 O O . SER A 1 91 ? 13.132 8.549 21.879 1.00 55.34 91 SER A O 1
ATOM 656 N N . VAL A 1 92 ? 13.617 10.328 23.152 1.00 58.66 92 VAL A N 1
ATOM 657 C CA . VAL A 1 92 ? 14.829 10.723 22.410 1.00 58.66 92 VAL A CA 1
ATOM 658 C C . VAL A 1 92 ? 15.791 9.533 22.242 1.00 58.66 92 VAL A C 1
ATOM 660 O O . VAL A 1 92 ? 16.481 9.438 21.235 1.00 58.66 92 VAL A O 1
ATOM 663 N N . ALA A 1 93 ? 15.777 8.584 23.184 1.00 60.38 93 ALA A N 1
ATOM 664 C CA . ALA A 1 93 ? 16.542 7.344 23.107 1.00 60.38 93 ALA A CA 1
ATOM 665 C C . ALA A 1 93 ? 16.148 6.434 21.925 1.00 60.38 93 ALA A C 1
ATOM 667 O O . ALA A 1 93 ? 17.036 5.888 21.275 1.00 60.38 93 ALA A O 1
ATOM 668 N N . ASP A 1 94 ? 14.856 6.306 21.609 1.00 59.84 94 ASP A N 1
ATOM 669 C CA . ASP A 1 94 ? 14.386 5.469 20.497 1.00 59.84 94 ASP A CA 1
ATOM 670 C C . ASP A 1 94 ? 14.742 6.098 19.145 1.00 59.84 94 ASP A C 1
ATOM 672 O O . ASP A 1 94 ? 15.170 5.401 18.227 1.00 59.84 94 ASP A O 1
ATOM 676 N N . ARG A 1 95 ? 14.681 7.435 19.058 1.00 63.34 95 ARG A N 1
ATOM 677 C CA . ARG A 1 95 ? 15.124 8.202 17.881 1.00 63.34 95 ARG A CA 1
ATOM 678 C C . ARG A 1 95 ? 16.630 8.094 17.630 1.00 63.34 95 ARG A C 1
ATOM 680 O O . ARG A 1 95 ? 17.040 8.026 16.477 1.00 63.34 95 ARG A O 1
ATOM 687 N N . ILE A 1 96 ? 17.443 8.051 18.689 1.00 69.12 96 ILE A N 1
ATOM 688 C CA . ILE A 1 96 ? 18.900 7.849 18.588 1.00 69.12 96 ILE A CA 1
ATOM 689 C C . ILE A 1 96 ? 19.225 6.420 18.134 1.00 69.12 96 ILE A C 1
ATOM 691 O O . ILE A 1 96 ? 20.176 6.217 17.390 1.00 69.12 96 ILE A O 1
ATOM 695 N N . GLN A 1 97 ? 18.443 5.424 18.556 1.00 67.25 97 GLN A N 1
ATOM 696 C CA . GLN A 1 97 ? 18.712 4.020 18.237 1.00 67.25 97 GLN A CA 1
ATOM 697 C C . GLN A 1 97 ? 18.272 3.611 16.822 1.00 67.25 97 GLN A C 1
ATOM 699 O O . GLN A 1 97 ? 18.797 2.638 16.281 1.00 67.25 97 GLN A O 1
ATOM 704 N N . SER A 1 98 ? 17.324 4.340 16.224 1.00 67.31 98 SER A N 1
ATOM 705 C CA . SER A 1 98 ? 16.880 4.136 14.839 1.00 67.31 98 SER A CA 1
ATOM 706 C C . SER A 1 98 ? 17.626 4.985 13.806 1.00 67.31 98 SER A C 1
ATOM 708 O O . SER A 1 98 ? 17.433 4.773 12.611 1.00 67.31 98 SER A O 1
ATOM 710 N N . ALA A 1 99 ? 18.412 5.969 14.247 1.00 77.62 99 ALA A N 1
ATOM 711 C CA . ALA A 1 99 ? 19.184 6.842 13.371 1.00 77.62 99 ALA A CA 1
ATOM 712 C C . ALA A 1 99 ? 20.359 6.080 12.740 1.00 77.62 99 ALA A C 1
ATOM 714 O O . ALA A 1 99 ? 21.019 5.278 13.406 1.00 77.62 99 ALA A O 1
ATOM 715 N N . SER A 1 100 ? 20.630 6.335 11.459 1.00 66.62 100 SER A N 1
ATOM 716 C CA . SER A 1 100 ? 21.856 5.852 10.816 1.00 66.62 100 SER A CA 1
ATOM 717 C C . SER A 1 100 ? 23.056 6.667 11.316 1.00 66.62 100 SER A C 1
ATOM 719 O O . SER A 1 100 ? 22.880 7.766 11.841 1.00 66.62 100 SER A O 1
ATOM 721 N N . ASP A 1 101 ? 24.283 6.165 11.144 1.00 73.50 101 ASP A N 1
ATOM 722 C CA . ASP A 1 101 ? 25.490 6.867 11.614 1.00 73.50 101 ASP A CA 1
ATOM 723 C C . ASP A 1 101 ? 25.574 8.310 11.086 1.00 73.50 101 ASP A C 1
ATOM 725 O O . ASP A 1 101 ? 25.906 9.213 11.849 1.00 73.50 101 ASP A O 1
ATOM 729 N N . ASP A 1 102 ? 25.191 8.543 9.828 1.00 67.06 102 ASP A N 1
ATOM 730 C CA . ASP A 1 102 ? 25.157 9.881 9.222 1.00 67.06 102 ASP A CA 1
ATOM 731 C C . ASP A 1 102 ? 24.096 10.796 9.871 1.00 67.06 102 ASP A C 1
ATOM 733 O O . ASP A 1 102 ? 24.368 11.960 10.162 1.00 67.06 102 ASP A O 1
ATOM 737 N N . ASP A 1 103 ? 22.927 10.250 10.221 1.00 69.25 103 ASP A N 1
ATOM 738 C CA . ASP A 1 103 ? 21.840 10.992 10.876 1.00 69.25 103 ASP A CA 1
ATOM 739 C C . ASP A 1 103 ? 22.203 11.394 12.322 1.00 69.25 103 ASP A C 1
ATOM 741 O O . ASP A 1 103 ? 21.752 12.424 12.833 1.00 69.25 103 ASP A O 1
ATOM 745 N N . MET A 1 104 ? 23.039 10.595 13.003 1.00 72.69 104 MET A N 1
ATOM 746 C CA . MET A 1 104 ? 23.559 10.936 14.333 1.00 72.69 104 MET A CA 1
ATOM 747 C C . MET A 1 104 ? 24.496 12.149 14.299 1.00 72.69 104 MET A C 1
ATOM 749 O O . MET A 1 104 ? 24.484 12.945 15.242 1.00 72.69 104 MET A O 1
ATOM 753 N N . PHE A 1 105 ? 25.308 12.305 13.248 1.00 70.12 105 PHE A N 1
ATOM 754 C CA . PHE A 1 105 ? 26.228 13.441 13.125 1.00 70.12 105 PHE A CA 1
ATOM 755 C C . PHE A 1 105 ? 25.479 14.748 12.834 1.00 70.12 105 PHE A C 1
ATOM 757 O O . PHE A 1 105 ? 25.749 15.756 13.491 1.00 70.12 105 PHE A O 1
ATOM 764 N N . ASP A 1 106 ? 24.466 14.708 11.968 1.00 74.00 106 ASP A N 1
ATOM 765 C CA . ASP A 1 106 ? 23.630 15.871 11.636 1.00 74.00 106 ASP A CA 1
ATOM 766 C C . ASP A 1 106 ? 22.818 16.392 12.839 1.00 74.00 106 ASP A C 1
ATOM 768 O O . ASP A 1 106 ? 22.544 17.592 12.966 1.00 74.00 106 ASP A O 1
ATOM 772 N N . PHE A 1 107 ? 22.441 15.503 13.764 1.00 67.75 107 PHE A N 1
ATOM 773 C CA . PHE A 1 107 ? 21.769 15.876 15.010 1.00 67.75 107 PHE A CA 1
ATOM 774 C C . PHE A 1 107 ? 22.701 16.604 15.991 1.00 67.75 107 PHE A C 1
ATOM 776 O O . PHE A 1 107 ? 22.289 17.575 16.632 1.00 67.75 107 PHE A O 1
ATOM 783 N N . ILE A 1 108 ? 23.957 16.157 16.103 1.00 70.88 108 ILE A N 1
ATOM 784 C CA . ILE A 1 108 ? 24.959 16.773 16.986 1.00 70.88 108 ILE A CA 1
ATOM 785 C C . ILE A 1 108 ? 25.310 18.182 16.495 1.00 70.88 108 ILE A C 1
ATOM 787 O O . ILE A 1 108 ? 25.344 19.110 17.309 1.00 70.88 108 ILE A O 1
ATOM 791 N N . ASP A 1 109 ? 25.496 18.360 15.185 1.00 67.44 109 ASP A N 1
ATOM 792 C CA . ASP A 1 109 ? 25.800 19.670 14.593 1.00 67.44 109 ASP A CA 1
ATOM 793 C C . ASP A 1 109 ? 24.651 20.669 14.803 1.00 67.44 109 ASP A C 1
ATOM 795 O O . ASP A 1 109 ? 24.875 21.810 15.215 1.00 67.44 109 ASP A O 1
ATOM 799 N N . ASN A 1 110 ? 23.398 20.227 14.645 1.00 67.00 110 ASN A N 1
ATOM 800 C CA . ASN A 1 110 ? 22.231 21.085 14.861 1.00 67.00 110 ASN A CA 1
ATOM 801 C C . ASN A 1 110 ? 21.984 21.467 16.333 1.00 67.00 110 ASN A C 1
ATOM 803 O O . ASN A 1 110 ? 21.344 22.489 16.590 1.00 67.00 110 ASN A O 1
ATOM 807 N N . GLN A 1 111 ? 22.457 20.682 17.311 1.00 60.06 111 GLN A N 1
ATOM 808 C CA . GLN A 1 111 ? 22.266 20.983 18.739 1.00 60.06 111 GLN A CA 1
ATOM 809 C C . GLN A 1 111 ? 23.442 21.701 19.406 1.00 60.06 111 GLN A C 1
ATOM 811 O O . GLN A 1 111 ? 23.218 22.400 20.397 1.00 60.06 111 GLN A O 1
ATOM 816 N N . LEU A 1 112 ? 24.672 21.551 18.905 1.00 57.09 112 LEU A N 1
ATOM 817 C CA . LEU A 1 112 ? 25.852 22.175 19.515 1.00 57.09 112 LEU A CA 1
ATOM 818 C C . LEU A 1 112 ? 26.327 23.455 18.829 1.00 57.09 112 LEU A C 1
ATOM 820 O O . LEU A 1 112 ? 27.163 24.140 19.414 1.00 57.09 112 LEU A O 1
ATOM 824 N N . GLY A 1 113 ? 25.754 23.825 17.680 1.00 58.28 113 GLY A N 1
ATOM 825 C CA . GLY A 1 113 ? 25.902 25.157 17.098 1.00 58.28 113 GLY A CA 1
ATOM 826 C C . GLY A 1 113 ? 27.356 25.615 16.956 1.00 58.28 113 GLY A C 1
ATOM 827 O O . GLY A 1 113 ? 27.806 26.493 17.701 1.00 58.28 113 GLY A O 1
ATOM 828 N N . LEU A 1 114 ? 28.053 25.064 15.962 1.00 47.78 114 LEU A N 1
ATOM 829 C CA . LEU A 1 114 ? 29.142 25.752 15.265 1.00 47.78 114 LEU A CA 1
ATOM 830 C C . LEU A 1 114 ? 28.753 25.979 13.806 1.00 47.78 114 LEU A C 1
ATOM 832 O O . LEU A 1 114 ? 28.188 25.047 13.201 1.00 47.78 114 LEU A O 1
#

Mean predicted aligned error: 15.45 Å

Sequence (114 aa):
ATGLRLPATAVFDYPSPTALADFVVKEMSGSVVEESATLSAYSGLDRLEASLTELLGDEAARARVTARLMDILSVLSDTAGSGEGEDDGVSVADRIQSASDDDMFDFIDNQLGL

Foldseek 3Di:
DLPDDDDPCLCVVQVDPVSSVVVSVVVSVVVVVVVVVVVVVVVVVVVVVVVVVVCPPPPVVVVVVVVVVVVVVVVVVVVVVVPDDDDDDPDPVNVCVPDDPVRNVVVCCVPVPD

pLDDT: mean 77.65, std 14.81, range [39.72, 96.5]

Secondary structure (DSSP, 8-state):
-------TTHHHH--SHHHHHHHHHHHHHHHHHHHHHHHHHHHHHHHHHHHHHHTTT-HHHHHHHHHHHHHHHHHHHHHHHTT--S-----HHHHHHHS-HHHHHHHHHHHH--

Solvent-accessible surface area (backbone atoms only — not comparable to full-atom values): 6939 Å² total; per-residue (Å²): 131,90,85,73,86,73,62,91,55,48,63,74,78,27,76,44,75,67,54,39,48,53,50,51,52,49,53,52,50,51,52,53,50,54,52,50,52,50,54,51,50,51,58,49,49,56,55,47,54,59,55,51,64,75,41,71,86,39,66,72,60,44,55,53,50,52,55,52,50,54,53,54,48,53,56,54,52,54,58,63,67,69,68,78,76,84,88,76,88,78,46,74,66,59,58,60,72,72,44,52,78,71,56,53,52,58,51,50,50,74,72,69,68,126